Protein AF-A0A9X2NNQ5-F1 (afdb_monomer_lite)

Foldseek 3Di:
DPPDVVVVVVLQVVDPDPVSNVVSVVVVVLVVVCVVCLVVLPLVVLLVNDDQADKDKDKDWDFDDPPPDPDDTDIDIDIDIDGSVRVSVVSNVVVVVVD

Radius of gyration: 18.97 Å; chains: 1; bounding box: 44×44×44 Å

Sequence (99 aa):
MVLDNNNYAKVMQEGRSVTDVRRRREILKFVEDFRCYYNEKNINALEKVFSEDALIITGSVVMKKNMGDLSGGNMKIRYNKKTKQEYITFLSRTFDSNA

pLDDT: mean 79.65, std 13.59, range [47.56, 95.12]

Secondary structure (DSSP, 8-state):
--S-HHHHHHHHHT-SSHHHHHHHHHHHHHHHHHHHHHHTT-HHHHHHHS-TT-EEEEEEEEE---TT-SS---EEEEEEEEEHHHHHHHHHHHHHHT-

Organism: NCBI:txid2937417

Structure (mmCIF, N/CA/C/O backbone):
data_AF-A0A9X2NNQ5-F1
#
_entry.id   AF-A0A9X2NNQ5-F1
#
loop_
_atom_site.group_PDB
_atom_site.id
_atom_site.type_symbol
_atom_site.label_atom_id
_atom_site.label_alt_id
_atom_site.label_comp_id
_atom_site.label_asym_id
_atom_site.label_entity_id
_atom_site.label_seq_id
_atom_site.pdbx_PDB_ins_code
_atom_site.Cartn_x
_atom_site.Cartn_y
_atom_site.Cartn_z
_atom_site.occupancy
_atom_site.B_iso_or_equiv
_atom_site.auth_seq_id
_atom_site.auth_comp_id
_atom_site.auth_asym_id
_atom_site.auth_atom_id
_atom_site.pdbx_PDB_model_num
ATOM 1 N N . MET A 1 1 ? -1.074 7.338 -18.047 1.00 47.56 1 MET A N 1
ATOM 2 C CA . MET A 1 1 ? 0.136 7.136 -17.223 1.00 47.56 1 MET A CA 1
ATOM 3 C C . MET A 1 1 ? 0.243 8.357 -16.324 1.00 47.56 1 MET A C 1
ATOM 5 O O . MET A 1 1 ? 0.221 9.453 -16.868 1.00 47.56 1 MET A O 1
ATOM 9 N N . VAL A 1 2 ? 0.179 8.198 -14.997 1.00 52.94 2 VAL A N 1
ATOM 10 C CA . VAL A 1 2 ? -0.061 9.317 -14.048 1.00 52.94 2 VAL A CA 1
ATOM 11 C C . VAL A 1 2 ? 1.184 9.614 -13.196 1.00 52.94 2 VAL A C 1
ATOM 13 O O . VAL A 1 2 ? 1.121 10.343 -12.204 1.00 52.94 2 VAL A O 1
ATOM 16 N N . LEU A 1 3 ? 2.339 9.079 -13.594 1.00 54.62 3 LEU A N 1
ATOM 17 C CA . LEU A 1 3 ? 3.630 9.640 -13.213 1.00 54.62 3 LEU A CA 1
ATOM 18 C C . LEU A 1 3 ? 3.945 10.791 -14.161 1.00 54.62 3 LEU A C 1
ATOM 20 O O . LEU A 1 3 ? 3.967 10.612 -15.377 1.00 54.62 3 LEU A O 1
ATOM 24 N N . ASP A 1 4 ? 4.190 11.961 -13.582 1.00 58.38 4 ASP A N 1
ATOM 25 C CA . ASP A 1 4 ? 4.695 13.139 -14.278 1.00 58.38 4 ASP A CA 1
ATOM 26 C C . ASP A 1 4 ? 5.895 12.742 -15.156 1.00 58.38 4 ASP A C 1
ATOM 28 O O . ASP A 1 4 ? 6.873 12.174 -14.654 1.00 58.38 4 ASP A O 1
ATOM 32 N N . ASN A 1 5 ? 5.830 13.005 -16.467 1.00 59.12 5 ASN A N 1
ATOM 33 C CA . ASN A 1 5 ? 6.841 12.560 -17.441 1.00 59.12 5 ASN A CA 1
ATOM 34 C C . ASN A 1 5 ? 8.268 12.990 -17.040 1.00 59.12 5 ASN A C 1
ATOM 36 O O . ASN A 1 5 ? 9.237 12.274 -17.302 1.00 59.12 5 ASN A O 1
ATOM 40 N N . ASN A 1 6 ? 8.390 14.118 -16.333 1.00 62.34 6 ASN A N 1
ATOM 41 C CA . ASN A 1 6 ? 9.652 14.618 -15.787 1.00 62.34 6 ASN A CA 1
ATOM 42 C C . ASN A 1 6 ? 10.241 13.726 -14.681 1.00 62.34 6 ASN A C 1
ATOM 44 O O . ASN A 1 6 ? 11.453 13.506 -14.655 1.00 62.34 6 ASN A O 1
ATOM 48 N N . ASN A 1 7 ? 9.415 13.164 -13.793 1.00 63.06 7 ASN A N 1
ATOM 49 C CA . ASN A 1 7 ? 9.894 12.254 -12.747 1.00 63.06 7 ASN A CA 1
ATOM 50 C C . ASN A 1 7 ? 10.296 10.894 -13.327 1.00 63.06 7 ASN A C 1
ATOM 52 O O . ASN A 1 7 ? 11.296 10.317 -12.899 1.00 63.06 7 ASN A O 1
ATOM 56 N N . TYR A 1 8 ? 9.570 10.407 -14.336 1.00 66.62 8 TYR A N 1
ATOM 57 C CA . TYR A 1 8 ? 9.924 9.177 -15.046 1.00 66.62 8 TYR A CA 1
ATOM 58 C C . TYR A 1 8 ? 11.291 9.296 -15.738 1.00 66.62 8 TYR A C 1
ATOM 60 O O . TYR A 1 8 ? 12.150 8.425 -15.582 1.00 66.62 8 TYR A O 1
ATOM 68 N N . ALA A 1 9 ? 11.522 10.404 -16.451 1.00 67.25 9 ALA A N 1
ATOM 69 C CA . ALA A 1 9 ? 12.791 10.672 -17.123 1.00 67.25 9 ALA A CA 1
ATOM 70 C C . ALA A 1 9 ? 13.967 10.733 -16.134 1.00 67.25 9 ALA A C 1
ATOM 72 O O . ALA A 1 9 ? 15.017 10.145 -16.392 1.00 67.25 9 ALA A O 1
ATOM 73 N N . LYS A 1 10 ? 13.770 11.365 -14.971 1.00 69.25 10 LYS A N 1
ATOM 74 C CA . LYS A 1 10 ? 14.798 11.486 -13.930 1.00 69.25 10 LYS A CA 1
ATOM 75 C C . LYS A 1 10 ? 15.197 10.132 -13.327 1.00 69.25 10 LYS A C 1
ATOM 77 O O . LYS A 1 10 ? 16.382 9.817 -13.264 1.00 69.25 10 LYS A O 1
ATOM 82 N N . VAL A 1 11 ? 14.222 9.292 -12.964 1.00 68.19 11 VAL A N 1
ATOM 83 C CA . VAL A 1 11 ? 14.484 7.946 -12.409 1.00 68.19 11 VAL A CA 1
ATOM 84 C C . VAL A 1 11 ? 15.198 7.045 -13.426 1.00 68.19 11 VAL A C 1
ATOM 86 O O . VAL A 1 11 ? 16.034 6.219 -13.049 1.00 68.19 11 VAL A O 1
ATOM 89 N N . MET A 1 12 ? 14.905 7.211 -14.720 1.00 69.88 12 MET A N 1
ATOM 90 C CA . MET A 1 12 ? 15.550 6.458 -15.801 1.00 69.88 12 MET A CA 1
ATOM 91 C C . MET A 1 12 ? 16.966 6.950 -16.128 1.00 69.88 12 MET A C 1
ATOM 93 O O . MET A 1 12 ? 17.8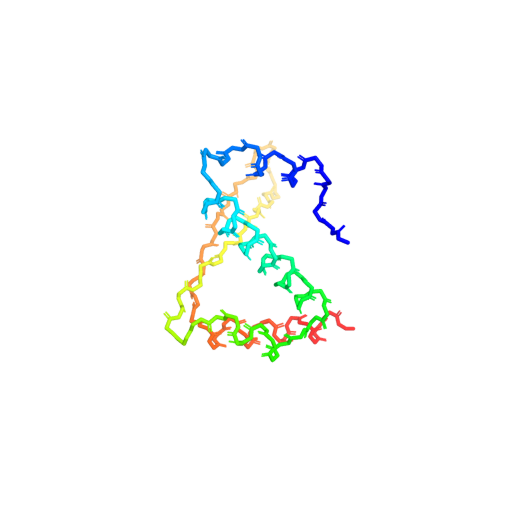23 6.127 -16.445 1.00 69.88 12 MET A O 1
ATOM 97 N N . GLN A 1 13 ? 17.237 8.256 -16.027 1.00 67.88 13 GLN A N 1
ATOM 98 C CA . GLN A 1 13 ? 18.554 8.844 -16.317 1.00 67.88 13 GLN A CA 1
ATOM 99 C C . GLN A 1 13 ? 19.643 8.453 -15.308 1.00 67.88 13 GLN A C 1
ATOM 101 O O . GLN A 1 13 ? 20.818 8.399 -15.657 1.00 67.88 13 GLN A O 1
ATOM 106 N N . GLU A 1 14 ? 19.276 8.136 -14.068 1.00 64.88 14 GLU A N 1
ATOM 107 C CA . GLU A 1 14 ? 20.232 7.766 -13.016 1.00 64.88 14 GLU A CA 1
ATOM 108 C C . GLU A 1 14 ? 20.762 6.313 -13.132 1.00 64.88 14 GLU A C 1
ATOM 110 O O . GLU A 1 14 ? 21.539 5.863 -12.285 1.00 64.88 14 GLU A O 1
ATOM 115 N N . GLY A 1 15 ? 20.324 5.537 -14.132 1.00 60.44 15 GLY A N 1
ATOM 116 C CA . GLY A 1 15 ? 20.723 4.139 -14.330 1.00 60.44 15 GLY A CA 1
ATOM 117 C C . GLY A 1 15 ? 21.992 4.015 -15.171 1.00 60.44 15 GLY A C 1
ATOM 118 O O . GLY A 1 15 ? 21.954 4.214 -16.380 1.00 60.44 15 GLY A O 1
ATOM 119 N N . ARG A 1 16 ? 23.123 3.633 -14.561 1.00 61.53 16 ARG A N 1
ATOM 120 C CA . ARG A 1 16 ? 24.422 3.508 -15.263 1.00 61.53 16 ARG A CA 1
ATOM 121 C C . ARG A 1 16 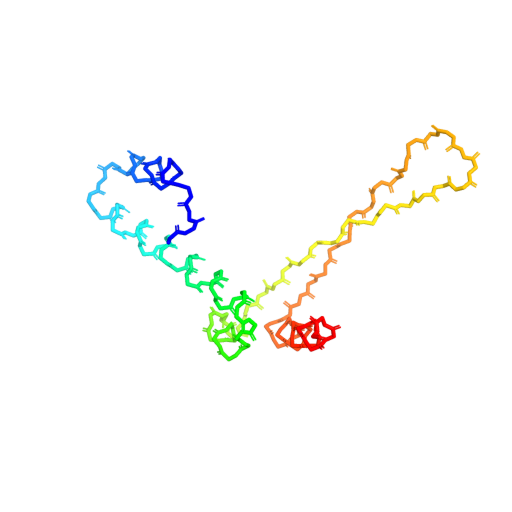? 24.565 2.232 -16.119 1.00 61.53 16 ARG A C 1
ATOM 123 O O . ARG A 1 16 ? 25.561 2.088 -16.817 1.00 61.53 16 ARG A O 1
ATOM 130 N N . SER A 1 17 ? 23.601 1.302 -16.073 1.00 69.25 17 SER A N 1
ATOM 131 C CA . SER A 1 17 ? 23.623 0.018 -16.802 1.00 69.25 17 SER A CA 1
ATOM 132 C C . SER A 1 17 ? 22.237 -0.369 -17.345 1.00 69.25 17 SER A C 1
ATOM 134 O O . SER A 1 17 ? 21.221 -0.127 -16.696 1.00 69.25 17 SER A O 1
ATOM 136 N N . VAL A 1 18 ? 22.180 -1.045 -18.501 1.00 65.44 18 VAL A N 1
ATOM 137 C CA . VAL A 1 18 ? 20.934 -1.524 -19.146 1.00 65.44 18 VAL A CA 1
ATOM 138 C C . VAL A 1 18 ? 20.105 -2.421 -18.215 1.00 65.44 18 VAL A C 1
ATOM 140 O O . VAL A 1 18 ? 18.874 -2.353 -18.204 1.00 65.44 18 VAL A O 1
ATOM 143 N N . THR A 1 19 ? 20.765 -3.233 -17.382 1.00 69.06 19 THR A N 1
ATOM 144 C CA . THR A 1 19 ? 20.087 -4.085 -16.391 1.00 69.06 19 THR A CA 1
ATOM 145 C C . THR A 1 19 ? 19.412 -3.277 -15.284 1.00 69.06 19 THR A C 1
ATOM 147 O O . THR A 1 19 ? 18.394 -3.706 -14.747 1.00 69.06 19 THR A O 1
ATO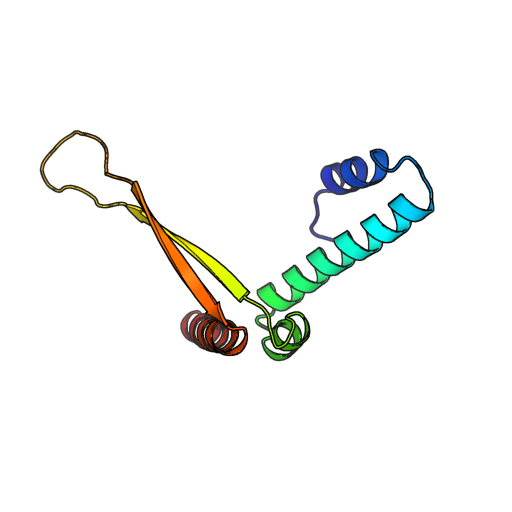M 150 N N . ASP A 1 20 ? 19.970 -2.115 -14.943 1.00 75.44 20 ASP A N 1
ATOM 151 C CA . ASP A 1 20 ? 19.425 -1.204 -13.934 1.00 75.44 20 ASP A CA 1
ATOM 152 C C . ASP A 1 20 ? 18.171 -0.499 -14.478 1.00 75.44 20 ASP A C 1
ATOM 154 O O . ASP A 1 20 ? 17.112 -0.523 -13.856 1.00 75.44 20 ASP A O 1
ATOM 158 N N . VAL A 1 21 ? 18.231 -0.014 -15.723 1.00 77.69 21 VAL A N 1
ATOM 159 C CA . VAL A 1 21 ? 17.084 0.607 -16.410 1.00 77.69 21 VAL A CA 1
ATOM 160 C C . VAL A 1 21 ? 15.883 -0.344 -16.500 1.00 77.69 21 VAL A C 1
ATOM 162 O O . VAL A 1 21 ? 14.747 0.071 -16.264 1.00 77.69 21 VAL A O 1
ATOM 165 N N . ARG A 1 22 ? 16.103 -1.634 -16.801 1.00 80.38 22 ARG A N 1
ATOM 166 C CA . ARG A 1 22 ? 15.008 -2.619 -16.875 1.00 80.38 22 ARG A CA 1
ATOM 167 C C . ARG A 1 22 ? 14.344 -2.852 -15.516 1.00 80.38 22 ARG A C 1
ATOM 169 O O . ARG A 1 22 ? 13.122 -2.784 -15.432 1.00 80.38 22 ARG A O 1
ATOM 176 N N . ARG A 1 23 ? 15.135 -3.054 -14.456 1.00 82.25 23 ARG A N 1
ATOM 177 C CA . ARG A 1 23 ? 14.614 -3.240 -13.089 1.00 82.25 23 ARG A CA 1
ATOM 178 C C . ARG A 1 23 ? 13.850 -2.012 -12.603 1.00 82.25 23 ARG A C 1
ATOM 180 O O . ARG A 1 23 ? 12.771 -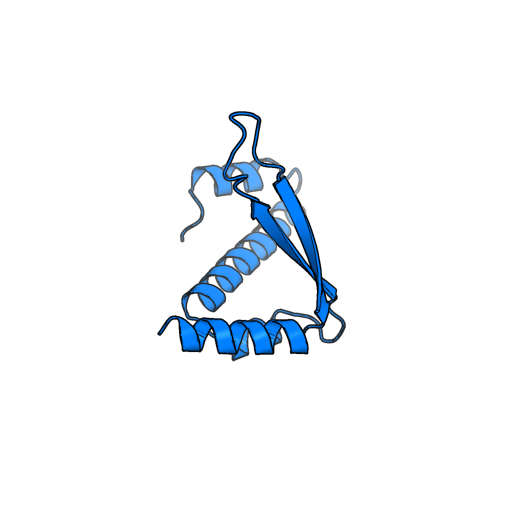2.141 -12.038 1.00 82.25 23 ARG A O 1
ATOM 187 N N . ARG A 1 24 ? 14.357 -0.809 -12.884 1.00 83.38 24 ARG A N 1
ATOM 188 C CA . ARG A 1 24 ? 13.650 0.439 -12.560 1.00 83.38 24 ARG A CA 1
ATOM 189 C C . ARG A 1 24 ? 12.317 0.540 -13.286 1.00 83.38 24 ARG A C 1
ATOM 191 O O . ARG A 1 24 ? 11.338 0.978 -12.693 1.00 83.38 24 ARG A O 1
ATOM 198 N N . ARG A 1 25 ? 12.249 0.107 -14.549 1.00 84.88 25 ARG A N 1
ATOM 199 C CA . ARG A 1 25 ? 10.991 0.098 -15.308 1.00 84.88 25 ARG A CA 1
ATOM 200 C C . ARG A 1 25 ? 9.974 -0.859 -14.691 1.00 84.88 25 ARG A C 1
ATOM 202 O O . ARG A 1 25 ? 8.806 -0.501 -14.595 1.00 84.88 25 ARG A O 1
ATOM 209 N N . GLU A 1 26 ? 10.414 -2.037 -14.257 1.00 87.69 26 GLU A N 1
ATOM 210 C CA . GLU A 1 26 ? 9.565 -3.007 -13.554 1.00 87.69 26 GLU A CA 1
ATOM 211 C C . GLU A 1 26 ? 9.027 -2.434 -12.236 1.00 87.69 26 GLU A C 1
ATOM 213 O O . GLU A 1 26 ? 7.824 -2.506 -11.993 1.00 87.69 26 GLU A O 1
ATOM 218 N N . ILE A 1 27 ? 9.878 -1.781 -11.437 1.00 87.06 27 ILE A N 1
ATOM 219 C CA . ILE A 1 27 ? 9.465 -1.119 -10.189 1.00 87.06 27 ILE A CA 1
ATOM 220 C C . ILE A 1 27 ? 8.444 -0.008 -10.466 1.00 87.06 27 ILE A C 1
ATOM 222 O O . ILE A 1 27 ? 7.421 0.065 -9.791 1.00 87.06 27 ILE A O 1
ATOM 226 N N . LEU A 1 28 ? 8.684 0.849 -11.464 1.00 88.06 28 LEU A N 1
ATOM 227 C CA . LEU A 1 28 ? 7.747 1.929 -11.797 1.00 88.06 28 LEU A CA 1
ATOM 228 C C . LEU A 1 28 ? 6.402 1.394 -12.282 1.00 88.06 28 LEU A C 1
ATOM 230 O O . LEU A 1 28 ? 5.364 1.913 -11.880 1.00 88.06 28 LEU A O 1
ATOM 234 N N . LYS A 1 29 ? 6.417 0.347 -13.113 1.00 88.12 29 LYS A N 1
ATOM 235 C CA . LYS A 1 29 ? 5.189 -0.320 -13.548 1.00 88.12 29 LYS A CA 1
ATOM 236 C C . LYS A 1 29 ? 4.421 -0.869 -12.346 1.00 88.12 29 LYS A C 1
ATOM 238 O O . LYS A 1 29 ? 3.232 -0.614 -12.227 1.00 88.12 29 LYS A O 1
ATOM 243 N N . PHE A 1 30 ? 5.111 -1.548 -11.432 1.00 89.75 30 PHE A N 1
ATOM 244 C CA . PHE A 1 30 ? 4.508 -2.066 -10.208 1.00 89.75 30 PHE A CA 1
ATOM 245 C C . PHE A 1 30 ? 3.853 -0.962 -9.361 1.00 89.75 30 PHE A C 1
ATOM 247 O O . PHE A 1 30 ? 2.730 -1.138 -8.895 1.00 89.75 30 PHE A O 1
ATOM 254 N N . VAL A 1 31 ? 4.518 0.185 -9.183 1.00 89.19 31 VAL A N 1
ATOM 255 C CA . VAL A 1 31 ? 3.969 1.315 -8.412 1.00 89.19 31 VAL A CA 1
ATOM 256 C C . VAL A 1 31 ? 2.726 1.911 -9.083 1.00 89.19 31 VAL A C 1
ATOM 258 O O . VAL A 1 31 ? 1.760 2.241 -8.393 1.00 89.19 31 VAL A O 1
ATOM 261 N N . GLU A 1 32 ? 2.719 2.024 -10.413 1.00 88.62 32 GLU A N 1
ATOM 262 C CA . GLU A 1 32 ? 1.548 2.498 -11.162 1.00 88.62 32 GLU A CA 1
ATOM 263 C C . GLU A 1 32 ? 0.377 1.514 -11.079 1.00 88.62 32 GLU A C 1
ATOM 265 O O . GLU A 1 32 ? -0.747 1.931 -10.791 1.00 88.62 32 GLU A O 1
ATOM 270 N N . ASP A 1 33 ? 0.636 0.217 -11.265 1.00 89.75 33 ASP A N 1
ATOM 271 C CA . ASP A 1 33 ? -0.382 -0.830 -11.150 1.00 89.75 33 ASP A CA 1
ATOM 272 C C . ASP A 1 33 ? -0.980 -0.830 -9.729 1.00 89.75 33 ASP A C 1
ATOM 274 O O . ASP A 1 33 ? -2.200 -0.830 -9.562 1.00 89.75 33 ASP A O 1
ATOM 278 N N . PHE A 1 34 ? -0.137 -0.712 -8.694 1.00 90.56 34 PHE A N 1
ATOM 279 C CA . PHE A 1 34 ? -0.576 -0.588 -7.301 1.00 90.56 34 PHE A CA 1
ATOM 280 C C . PHE A 1 34 ? -1.490 0.623 -7.075 1.00 90.56 34 PHE A C 1
ATOM 282 O O . PHE A 1 34 ? -2.537 0.506 -6.434 1.00 90.56 34 PHE A O 1
ATOM 289 N N . ARG A 1 35 ? -1.127 1.788 -7.626 1.00 89.00 35 ARG A N 1
ATOM 290 C CA . ARG A 1 35 ? -1.958 2.996 -7.550 1.00 89.00 35 ARG A CA 1
ATOM 291 C C . ARG A 1 35 ? -3.308 2.793 -8.236 1.00 89.00 35 ARG A C 1
ATOM 293 O O . ARG A 1 35 ? -4.323 3.242 -7.706 1.00 89.00 35 ARG A O 1
ATOM 300 N N . CYS A 1 36 ? -3.322 2.129 -9.390 1.00 91.94 36 CYS A N 1
ATOM 301 C CA . CYS A 1 36 ? -4.548 1.814 -10.118 1.00 91.94 36 CYS A CA 1
ATOM 302 C C . CYS A 1 36 ? -5.473 0.934 -9.268 1.00 91.94 36 CYS A C 1
ATOM 304 O O . CYS A 1 36 ? -6.611 1.325 -9.014 1.00 91.94 36 CYS A O 1
ATOM 306 N N . TYR A 1 37 ? -4.957 -0.170 -8.714 1.00 91.75 37 TYR A N 1
ATOM 307 C CA . TYR A 1 37 ? -5.727 -1.062 -7.840 1.00 91.75 37 TYR A CA 1
ATOM 308 C C . TYR A 1 37 ? -6.294 -0.352 -6.611 1.00 91.75 37 TYR A C 1
ATOM 310 O O . TYR A 1 37 ? -7.424 -0.624 -6.207 1.00 91.75 37 TYR A O 1
ATOM 318 N N . TYR A 1 38 ? -5.531 0.576 -6.026 1.00 89.81 38 TYR A N 1
ATOM 319 C CA . TYR A 1 38 ? -5.998 1.359 -4.887 1.00 89.81 38 TYR A CA 1
ATOM 320 C C . TYR A 1 38 ? -7.136 2.315 -5.268 1.00 89.81 38 TYR A C 1
ATOM 322 O O . TYR A 1 38 ? -8.141 2.386 -4.564 1.00 89.81 38 TYR A O 1
ATOM 330 N N . ASN A 1 39 ? -7.008 3.022 -6.393 1.00 89.00 39 ASN A N 1
ATOM 331 C CA . ASN A 1 39 ? -8.029 3.958 -6.872 1.00 89.00 39 ASN A CA 1
ATOM 332 C C . ASN A 1 39 ? -9.319 3.251 -7.302 1.00 89.00 39 ASN A C 1
ATOM 334 O O . ASN A 1 39 ? -10.410 3.753 -7.046 1.00 89.00 39 ASN A O 1
ATOM 338 N N . GLU A 1 40 ? -9.197 2.076 -7.919 1.00 90.44 40 GLU A N 1
ATOM 339 C CA . GLU A 1 40 ? -10.325 1.215 -8.291 1.00 90.44 40 GLU A CA 1
ATOM 340 C C . GLU A 1 40 ? -10.955 0.503 -7.084 1.00 90.44 40 GLU A C 1
ATOM 342 O O . GLU A 1 40 ? -11.923 -0.237 -7.248 1.00 90.44 40 GLU A O 1
ATOM 347 N N . LYS A 1 41 ? -10.410 0.698 -5.872 1.00 91.12 41 LYS A N 1
ATOM 348 C CA . LYS A 1 41 ? -10.824 0.004 -4.644 1.00 91.12 41 LYS A CA 1
ATOM 349 C C . LYS A 1 41 ? -10.793 -1.532 -4.798 1.00 91.12 41 LYS A C 1
ATOM 351 O O . LYS A 1 41 ? -11.561 -2.248 -4.157 1.00 91.12 41 LYS A O 1
ATOM 356 N N . ASN A 1 42 ? -9.894 -2.065 -5.632 1.00 91.31 42 ASN A N 1
ATOM 357 C CA . ASN A 1 42 ? -9.816 -3.493 -5.947 1.00 91.31 42 ASN A CA 1
ATOM 358 C C . ASN A 1 42 ? -9.065 -4.267 -4.851 1.00 91.31 42 ASN A C 1
ATOM 360 O O . ASN A 1 42 ? -7.856 -4.503 -4.928 1.00 91.31 42 ASN A O 1
ATOM 364 N N . ILE A 1 43 ? -9.803 -4.679 -3.820 1.00 91.44 43 ILE A N 1
ATOM 365 C CA . ILE A 1 43 ? -9.264 -5.399 -2.658 1.00 91.44 43 ILE A CA 1
ATOM 366 C C . ILE A 1 43 ? -8.571 -6.711 -3.047 1.00 91.44 43 ILE A C 1
ATOM 368 O O . ILE A 1 43 ? -7.485 -6.989 -2.544 1.00 91.44 43 ILE A O 1
ATOM 372 N N . ASN A 1 44 ? -9.131 -7.476 -3.988 1.00 91.94 44 ASN A N 1
ATOM 373 C CA . ASN A 1 44 ? -8.561 -8.758 -4.417 1.00 91.94 44 ASN A CA 1
ATOM 374 C C . ASN A 1 44 ? -7.174 -8.595 -5.060 1.00 91.94 44 ASN A C 1
ATOM 376 O O . ASN A 1 44 ? -6.302 -9.452 -4.907 1.00 91.94 44 ASN A O 1
ATOM 380 N N . ALA A 1 45 ? -6.963 -7.505 -5.804 1.00 90.94 45 ALA A N 1
ATOM 381 C CA . ALA A 1 45 ? -5.659 -7.188 -6.374 1.00 90.94 45 ALA A CA 1
ATOM 382 C C . ALA A 1 45 ? -4.676 -6.730 -5.287 1.00 90.94 45 ALA A C 1
ATOM 384 O O . ALA A 1 45 ? -3.551 -7.225 -5.237 1.00 90.94 45 ALA A O 1
ATOM 385 N N . LEU A 1 46 ? -5.111 -5.847 -4.378 1.00 90.69 46 LEU A N 1
ATOM 386 C CA . LEU A 1 46 ? -4.286 -5.365 -3.264 1.00 90.69 46 LEU A CA 1
ATOM 387 C C . LEU A 1 46 ? -3.842 -6.503 -2.340 1.00 90.69 46 LEU A C 1
ATOM 389 O O . LEU A 1 46 ? -2.686 -6.538 -1.929 1.00 90.69 46 LEU A O 1
ATOM 393 N N . GLU A 1 47 ? -4.717 -7.467 -2.059 1.00 92.12 47 GLU A N 1
ATOM 394 C CA . GLU A 1 47 ? -4.380 -8.641 -1.258 1.00 92.12 47 GLU A CA 1
ATOM 395 C C . GLU A 1 47 ? -3.256 -9.466 -1.898 1.00 92.12 47 GLU A C 1
ATOM 397 O O . GLU A 1 47 ? -2.353 -9.912 -1.199 1.00 92.12 47 GLU A O 1
ATOM 402 N N . LYS A 1 48 ? -3.242 -9.619 -3.226 1.00 91.94 48 LYS A N 1
ATOM 403 C CA . LYS A 1 48 ? -2.184 -10.356 -3.940 1.00 91.94 48 LYS A CA 1
ATOM 404 C C . LYS A 1 48 ? -0.851 -9.613 -4.005 1.00 91.94 48 LYS A C 1
ATOM 406 O O . LYS A 1 48 ? 0.182 -10.250 -4.179 1.00 91.94 48 LYS A O 1
ATOM 411 N N . VAL A 1 49 ? -0.864 -8.284 -3.897 1.00 91.62 49 VAL A N 1
ATOM 412 C CA . VAL A 1 49 ? 0.360 -7.468 -3.928 1.00 91.62 49 VAL A CA 1
ATOM 413 C C . VAL A 1 49 ? 1.183 -7.643 -2.650 1.00 91.62 49 VAL A C 1
ATOM 415 O O . VAL A 1 49 ? 2.413 -7.623 -2.702 1.00 91.62 49 VAL A O 1
ATOM 418 N N . PHE A 1 50 ? 0.528 -7.816 -1.501 1.00 89.00 50 PHE A N 1
ATOM 419 C CA . PHE A 1 50 ? 1.220 -7.989 -0.226 1.00 89.00 50 PHE A CA 1
ATOM 420 C C . PHE A 1 50 ? 1.596 -9.454 0.026 1.00 89.00 50 PHE A C 1
ATOM 422 O O . PHE A 1 50 ? 0.774 -10.359 -0.135 1.00 89.00 50 PHE A O 1
ATOM 429 N N . SER A 1 51 ? 2.823 -9.668 0.509 1.00 91.38 51 SER A N 1
ATOM 430 C CA . SER A 1 51 ? 3.266 -10.969 1.025 1.00 91.38 51 SER A CA 1
ATOM 431 C C . SER A 1 51 ? 2.418 -11.408 2.224 1.00 91.38 51 SER A C 1
ATOM 433 O O . SER A 1 51 ? 1.946 -10.564 2.988 1.00 91.38 51 SER A O 1
ATOM 435 N N . GLU A 1 52 ? 2.245 -12.716 2.415 1.00 89.62 52 GLU A N 1
ATOM 436 C CA . GLU A 1 52 ? 1.482 -13.283 3.542 1.00 89.62 52 GLU A CA 1
ATOM 437 C C . GLU A 1 52 ? 2.044 -12.861 4.910 1.00 89.62 52 GLU A C 1
ATOM 439 O O . GLU A 1 52 ? 1.293 -12.600 5.847 1.00 89.62 52 GLU A O 1
ATOM 444 N N . ASP A 1 53 ? 3.364 -12.711 5.003 1.00 91.19 53 ASP A N 1
ATOM 445 C CA . ASP A 1 53 ? 4.112 -12.306 6.196 1.00 91.19 53 ASP A CA 1
ATOM 446 C C . ASP A 1 53 ? 4.416 -10.795 6.250 1.00 91.19 53 ASP A C 1
ATOM 448 O O . ASP A 1 53 ? 5.277 -10.346 7.011 1.00 91.19 53 ASP A O 1
ATOM 452 N N . ALA A 1 54 ? 3.713 -9.980 5.457 1.00 90.81 54 ALA A N 1
ATOM 453 C CA . ALA A 1 54 ? 3.965 -8.546 5.399 1.00 90.81 54 ALA A CA 1
ATOM 454 C C . ALA A 1 54 ? 3.657 -7.836 6.733 1.00 90.81 54 ALA A C 1
ATOM 456 O O . ALA A 1 54 ? 2.543 -7.902 7.265 1.00 90.81 54 ALA A O 1
ATOM 457 N N . LEU A 1 55 ? 4.634 -7.061 7.219 1.00 93.00 55 LEU A N 1
ATOM 458 C CA . LEU A 1 55 ? 4.469 -6.099 8.308 1.00 93.00 55 LEU A CA 1
ATOM 459 C C . LEU A 1 55 ? 4.222 -4.701 7.734 1.00 93.00 55 LEU A C 1
ATOM 461 O O . LEU A 1 55 ? 5.121 -4.072 7.176 1.00 93.00 55 LEU A O 1
ATOM 465 N N . ILE A 1 56 ? 3.010 -4.188 7.921 1.00 91.50 56 ILE A N 1
ATOM 466 C CA . ILE A 1 56 ? 2.580 -2.890 7.405 1.00 91.50 56 ILE A CA 1
ATOM 467 C C . ILE A 1 56 ? 2.571 -1.880 8.551 1.00 91.50 56 ILE A C 1
ATOM 469 O O . ILE A 1 56 ? 1.876 -2.051 9.552 1.00 91.50 56 ILE A O 1
ATOM 473 N N . ILE A 1 57 ? 3.340 -0.800 8.414 1.00 91.56 57 ILE A N 1
ATOM 474 C CA . ILE A 1 57 ? 3.418 0.268 9.415 1.00 91.56 57 ILE A CA 1
ATOM 475 C C . ILE A 1 57 ? 2.752 1.513 8.842 1.00 91.56 57 ILE A C 1
ATOM 477 O O . ILE A 1 57 ? 3.210 2.081 7.856 1.00 91.56 57 ILE A O 1
ATOM 481 N N . THR A 1 58 ? 1.671 1.948 9.482 1.00 89.19 58 THR A N 1
ATOM 482 C CA . THR A 1 58 ? 0.939 3.166 9.115 1.00 89.19 58 THR A CA 1
ATOM 483 C C . THR A 1 58 ? 1.136 4.236 10.182 1.00 89.19 58 THR A C 1
ATOM 485 O O . THR A 1 58 ? 1.237 3.931 11.371 1.00 89.19 58 THR A O 1
ATOM 488 N N . GLY A 1 59 ? 1.220 5.498 9.770 1.00 86.12 59 GLY A N 1
ATOM 489 C CA . GLY A 1 59 ? 1.345 6.644 10.667 1.00 86.12 59 GLY A CA 1
ATOM 490 C C . GLY A 1 59 ? 0.153 7.578 10.511 1.00 86.12 59 GLY A C 1
ATOM 491 O O . GLY A 1 59 ? -0.188 7.955 9.396 1.00 86.12 59 GLY A O 1
ATOM 492 N N . SER A 1 60 ? -0.467 7.976 11.620 1.00 84.62 60 SER A N 1
ATOM 493 C CA . SER A 1 60 ? -1.464 9.051 11.643 1.00 84.62 60 SER A CA 1
ATOM 494 C C . SER A 1 60 ? -0.922 10.229 12.443 1.00 84.62 60 SER A C 1
ATOM 496 O O . SER A 1 60 ? -0.506 10.056 13.595 1.00 84.62 60 SER A O 1
ATOM 498 N N . VAL A 1 61 ? -0.949 11.422 11.855 1.00 84.06 61 VAL A N 1
ATOM 499 C CA . VAL A 1 61 ? -0.618 12.665 12.552 1.00 84.06 61 VAL A CA 1
ATOM 500 C C . VAL A 1 61 ? -1.861 13.153 13.282 1.00 84.06 61 VAL A C 1
ATOM 502 O O . VAL A 1 61 ? -2.885 13.425 12.664 1.00 84.06 61 VAL A O 1
ATOM 505 N N . VAL A 1 62 ? -1.775 13.274 14.603 1.00 81.38 62 VAL A N 1
ATOM 506 C CA . VAL A 1 62 ? -2.860 13.801 15.430 1.00 81.38 62 VAL A CA 1
ATOM 507 C C . VAL A 1 62 ? -2.473 15.195 15.887 1.00 81.38 62 VAL A C 1
ATOM 509 O O . VAL A 1 62 ? -1.545 15.361 16.682 1.00 81.38 62 VAL A O 1
ATOM 512 N N . MET A 1 63 ? -3.194 16.194 15.390 1.00 76.50 63 MET A N 1
ATOM 513 C CA . MET A 1 63 ? -3.081 17.565 15.873 1.00 76.50 63 MET A CA 1
ATOM 514 C C . MET A 1 63 ? -4.057 17.757 17.030 1.00 76.50 63 MET A C 1
ATOM 516 O O . MET A 1 63 ? -5.268 17.617 16.859 1.00 76.50 63 MET A O 1
ATOM 520 N N . LYS A 1 64 ? -3.543 18.067 18.223 1.00 69.06 64 LYS A N 1
ATOM 521 C CA . LYS A 1 64 ? -4.391 18.541 19.319 1.00 69.06 64 LYS A CA 1
ATOM 522 C C . LYS A 1 64 ? -4.550 20.052 19.193 1.00 69.06 64 LYS A C 1
ATOM 524 O O . LYS A 1 64 ? -3.570 20.786 19.307 1.00 69.06 64 LYS A O 1
ATOM 529 N N . LYS A 1 65 ? -5.782 20.513 18.966 1.00 62.16 65 LYS A N 1
ATOM 530 C CA . LYS A 1 65 ? -6.129 21.932 19.063 1.00 62.16 65 LYS A CA 1
ATOM 531 C C . LYS A 1 65 ? -6.342 22.253 20.541 1.00 62.16 65 LYS A C 1
ATOM 533 O O . LYS A 1 65 ? -7.339 21.830 21.118 1.00 62.16 65 LYS A O 1
ATOM 538 N N . ASN A 1 66 ? -5.392 22.944 21.164 1.00 60.78 66 ASN A N 1
ATOM 539 C CA . ASN A 1 66 ? -5.576 23.448 22.520 1.00 60.78 66 ASN A CA 1
ATOM 540 C C . ASN A 1 66 ? -6.571 24.617 22.453 1.00 60.78 66 ASN A C 1
ATOM 542 O O . ASN A 1 66 ? -6.266 25.670 21.899 1.00 60.78 66 ASN A O 1
ATOM 546 N N . MET A 1 67 ? -7.787 24.414 22.960 1.00 56.44 67 MET A N 1
ATOM 547 C CA . MET A 1 67 ? -8.751 25.491 23.196 1.00 56.44 67 MET A CA 1
ATOM 548 C C . MET A 1 67 ? -8.281 26.271 24.428 1.00 56.44 67 MET A C 1
ATOM 550 O O . MET A 1 67 ? -8.660 25.932 25.543 1.00 56.44 67 MET A O 1
ATOM 554 N N . GLY A 1 68 ? -7.399 27.254 24.247 1.00 60.16 68 GLY A N 1
ATOM 555 C CA . GLY A 1 68 ? -7.065 28.177 25.336 1.00 60.16 68 GLY A CA 1
ATOM 556 C C . GLY A 1 68 ? -5.694 28.832 25.288 1.00 60.16 68 GLY A C 1
ATOM 557 O O . GLY A 1 68 ? -5.498 29.800 26.008 1.00 60.16 68 GLY A O 1
ATOM 558 N N . ASP A 1 69 ? -4.767 28.369 24.450 1.00 52.81 69 ASP A N 1
ATOM 559 C CA . ASP A 1 69 ? -3.426 28.950 24.419 1.00 52.81 69 ASP A CA 1
ATOM 560 C C . ASP A 1 69 ? -2.974 29.185 22.976 1.00 52.81 69 ASP A C 1
ATOM 562 O O . ASP A 1 69 ? -3.051 28.287 22.134 1.00 52.81 69 ASP A O 1
ATOM 566 N N . LEU A 1 70 ? -2.519 30.406 22.684 1.00 56.88 70 LEU A N 1
ATOM 567 C CA . LEU A 1 70 ? -2.038 30.853 21.367 1.00 56.88 70 LEU A CA 1
ATOM 568 C C . LEU A 1 70 ? -0.693 30.201 20.972 1.00 56.88 70 LEU A C 1
ATOM 570 O O . LEU A 1 70 ? -0.076 30.583 19.978 1.00 56.88 70 LEU A O 1
ATOM 574 N N . SER A 1 71 ? -0.238 29.201 21.725 1.00 54.19 71 SER A N 1
ATOM 575 C CA . SER A 1 71 ? 1.021 28.497 21.527 1.00 54.19 71 SER A CA 1
ATOM 576 C C . SER A 1 71 ? 0.800 27.133 20.865 1.00 54.19 71 SER A C 1
ATOM 578 O O . SER A 1 71 ? 0.200 26.226 21.442 1.00 54.19 71 SER A O 1
ATOM 580 N N . GLY A 1 72 ? 1.276 27.030 19.619 1.00 55.62 72 GLY A N 1
ATOM 581 C CA . GLY A 1 72 ? 1.586 25.822 18.840 1.00 55.62 72 GLY A CA 1
ATOM 582 C C . GLY A 1 72 ? 0.904 24.508 19.239 1.00 55.62 72 GLY A C 1
ATOM 583 O O . GLY A 1 72 ? 1.291 23.842 20.198 1.00 55.62 72 GLY A O 1
ATOM 584 N N . GLY A 1 73 ? -0.055 24.058 18.423 1.00 58.66 73 GLY A N 1
ATOM 585 C CA . GLY A 1 73 ? -0.651 22.728 18.558 1.00 58.66 73 GLY A CA 1
ATOM 586 C C . GLY A 1 73 ? 0.419 21.630 18.562 1.00 58.66 73 GLY A C 1
ATOM 587 O O . GLY A 1 73 ? 1.196 21.498 17.619 1.00 58.66 73 GLY A O 1
ATOM 588 N N . ASN A 1 74 ? 0.452 20.825 19.625 1.00 66.19 74 ASN A N 1
ATOM 589 C CA . ASN A 1 74 ? 1.403 19.725 19.748 1.00 66.19 74 ASN A CA 1
ATOM 590 C C . ASN A 1 74 ? 1.037 18.622 18.738 1.00 66.19 74 ASN A C 1
ATOM 592 O O . ASN A 1 74 ? 0.002 17.958 18.868 1.00 66.19 74 ASN A O 1
ATOM 596 N N . MET A 1 75 ? 1.884 18.436 17.724 1.00 67.88 75 MET A N 1
ATOM 597 C CA . MET A 1 75 ? 1.750 17.388 16.713 1.00 67.88 75 MET A CA 1
ATOM 598 C C . MET A 1 75 ? 2.234 16.055 17.296 1.00 67.88 75 MET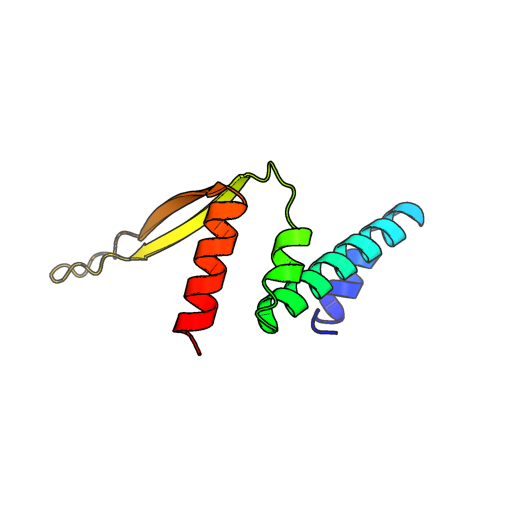 A C 1
ATOM 600 O O . MET A 1 75 ? 3.423 15.876 17.546 1.00 67.88 75 MET A O 1
ATOM 604 N N . LYS A 1 76 ? 1.323 15.097 17.508 1.00 79.12 76 LYS A N 1
ATOM 605 C CA . LYS A 1 76 ? 1.680 13.743 17.960 1.00 79.12 76 LYS A CA 1
ATOM 606 C C . LYS A 1 76 ? 1.517 12.754 16.814 1.00 79.12 76 LYS A C 1
ATOM 608 O O . LYS A 1 76 ? 0.412 12.563 16.309 1.00 79.12 76 LYS A O 1
ATOM 613 N N . ILE A 1 77 ? 2.601 12.086 16.433 1.00 82.75 77 ILE A N 1
ATOM 614 C CA . ILE A 1 77 ? 2.559 11.005 15.444 1.00 82.75 77 ILE A CA 1
ATOM 615 C C . ILE A 1 77 ? 2.204 9.704 16.169 1.00 82.75 77 ILE A C 1
ATOM 617 O O . ILE A 1 77 ? 2.857 9.328 17.143 1.00 82.75 77 ILE A O 1
ATOM 621 N N . ARG A 1 78 ? 1.147 9.021 15.721 1.00 86.50 78 ARG A N 1
ATOM 622 C CA . ARG A 1 78 ? 0.808 7.663 16.166 1.00 86.50 78 ARG A CA 1
ATOM 623 C C . ARG A 1 78 ? 1.152 6.675 15.067 1.00 86.50 78 ARG A C 1
ATOM 625 O O . ARG A 1 78 ? 0.653 6.816 13.956 1.00 86.50 78 ARG A O 1
ATOM 632 N N . TYR A 1 79 ? 1.949 5.670 15.406 1.00 89.06 79 TYR A N 1
ATOM 633 C CA . TYR A 1 79 ? 2.252 4.552 14.523 1.00 89.06 79 TYR A CA 1
ATOM 634 C C . TYR A 1 79 ? 1.363 3.363 14.867 1.00 89.06 79 TYR A C 1
ATOM 636 O O . TYR A 1 79 ? 1.139 3.065 16.040 1.00 89.06 79 TYR A O 1
ATOM 644 N N . ASN A 1 80 ? 0.869 2.680 13.845 1.00 89.06 80 ASN A N 1
ATOM 645 C CA . ASN A 1 80 ? 0.082 1.470 13.973 1.00 89.06 80 ASN A CA 1
ATOM 646 C C . ASN A 1 80 ? 0.711 0.386 13.095 1.00 89.06 80 ASN A C 1
ATOM 648 O O . ASN A 1 80 ? 0.905 0.584 11.894 1.00 89.06 80 ASN A O 1
ATOM 652 N N . LYS A 1 81 ? 1.074 -0.731 13.727 1.00 92.56 81 LYS A N 1
ATOM 653 C CA . LYS A 1 81 ? 1.602 -1.917 13.056 1.00 92.56 81 LYS A CA 1
ATOM 654 C C . LYS A 1 81 ? 0.431 -2.840 12.749 1.00 92.56 81 LYS A C 1
ATOM 656 O O . LYS A 1 81 ? -0.374 -3.090 13.641 1.00 92.56 81 LYS A O 1
ATOM 661 N N . LYS A 1 82 ? 0.355 -3.317 11.513 1.00 91.88 82 LYS A N 1
ATOM 662 C CA . LYS A 1 82 ? -0.693 -4.208 11.023 1.00 91.88 82 LYS A CA 1
ATOM 663 C C . LYS A 1 82 ? -0.073 -5.354 10.247 1.00 91.88 82 LYS A C 1
ATOM 665 O O . LYS A 1 82 ? 0.890 -5.163 9.506 1.00 91.88 82 LYS A O 1
ATOM 670 N N . THR A 1 83 ? -0.658 -6.526 10.395 1.00 95.12 83 THR A N 1
ATOM 671 C CA . THR A 1 83 ? -0.477 -7.641 9.465 1.00 95.12 83 THR A CA 1
ATOM 672 C C . THR A 1 83 ? -1.208 -7.359 8.147 1.00 95.12 83 THR A C 1
ATOM 674 O O . THR A 1 83 ? -2.067 -6.470 8.074 1.00 95.12 83 THR A O 1
ATOM 677 N N . LYS A 1 84 ? -0.911 -8.138 7.099 1.00 92.94 84 LYS A N 1
ATOM 678 C CA . LYS A 1 84 ? -1.636 -8.096 5.817 1.00 92.94 84 LYS A CA 1
ATOM 679 C C . LYS A 1 84 ? -3.155 -8.165 6.010 1.00 92.94 84 LYS A C 1
ATOM 681 O O . LYS A 1 84 ? -3.874 -7.296 5.520 1.00 92.94 84 LYS A O 1
ATOM 686 N N . GLN A 1 85 ? -3.638 -9.155 6.760 1.00 93.12 85 GLN A N 1
ATOM 687 C CA . GLN A 1 85 ? -5.073 -9.386 6.963 1.00 93.12 85 GLN A CA 1
ATOM 688 C C . GLN A 1 85 ? -5.755 -8.206 7.670 1.00 93.12 85 GLN A C 1
ATOM 690 O O . GLN A 1 85 ? -6.819 -7.746 7.246 1.00 93.12 85 GLN A O 1
ATOM 695 N N . GLU A 1 86 ? -5.121 -7.663 8.714 1.00 93.06 86 GLU A N 1
ATOM 696 C CA . GLU A 1 86 ? -5.636 -6.501 9.449 1.00 93.06 86 GLU A CA 1
ATOM 697 C C . GLU A 1 86 ? -5.683 -5.241 8.581 1.00 93.06 86 GLU A C 1
ATOM 699 O O . GLU A 1 86 ? -6.613 -4.434 8.690 1.00 93.06 86 GLU A O 1
ATOM 704 N N . TYR A 1 87 ? -4.682 -5.052 7.719 1.00 93.00 87 TYR A N 1
ATOM 705 C CA . TYR A 1 87 ? -4.633 -3.915 6.810 1.00 93.00 87 TYR A CA 1
ATOM 706 C C . TYR A 1 87 ? -5.691 -4.016 5.707 1.00 93.00 87 TYR A C 1
ATOM 708 O O . TYR A 1 87 ? -6.435 -3.057 5.506 1.00 93.00 87 TYR A O 1
ATOM 716 N N . ILE A 1 88 ? -5.819 -5.175 5.055 1.00 92.81 88 ILE A N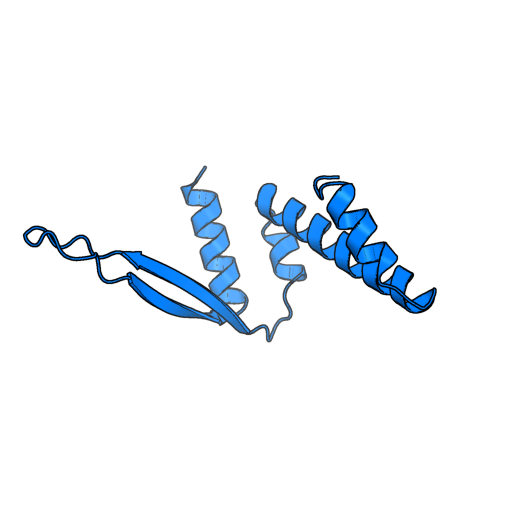 1
ATOM 717 C CA . ILE A 1 88 ? -6.812 -5.407 3.996 1.00 92.81 88 ILE A CA 1
ATOM 718 C C . ILE A 1 88 ? -8.242 -5.290 4.537 1.00 92.81 88 ILE A C 1
ATOM 720 O O . ILE A 1 88 ? -9.066 -4.593 3.946 1.00 92.81 88 ILE A O 1
ATOM 724 N N . THR A 1 89 ? -8.529 -5.871 5.706 1.00 93.19 89 THR A N 1
ATOM 725 C CA . THR A 1 89 ? -9.853 -5.750 6.346 1.00 93.19 89 THR A CA 1
ATOM 726 C C . THR A 1 89 ? -10.197 -4.291 6.648 1.00 93.19 89 THR A C 1
ATOM 728 O O . THR A 1 89 ? -11.325 -3.843 6.437 1.00 93.19 89 THR A O 1
ATOM 731 N N . PHE A 1 90 ? -9.220 -3.523 7.139 1.00 90.69 90 PHE A N 1
ATOM 732 C CA . PHE A 1 90 ? -9.392 -2.096 7.395 1.00 90.69 90 PHE A CA 1
ATOM 733 C C . PHE A 1 90 ? -9.611 -1.296 6.102 1.00 90.69 90 PHE A C 1
ATOM 735 O O . PHE A 1 90 ? -10.464 -0.405 6.077 1.00 90.69 90 PHE A O 1
ATOM 742 N N . LEU A 1 91 ? -8.875 -1.620 5.034 1.00 90.00 91 LEU A N 1
ATOM 743 C CA . LEU A 1 91 ? -9.043 -1.003 3.719 1.00 90.00 91 LEU A CA 1
ATOM 744 C C . LEU A 1 91 ? -10.432 -1.263 3.143 1.00 90.00 91 LEU A C 1
ATOM 746 O O . LEU A 1 91 ? -11.079 -0.301 2.748 1.00 90.00 91 LEU A O 1
ATOM 750 N N . SER A 1 92 ? -10.918 -2.509 3.173 1.00 90.44 92 SER A N 1
ATOM 751 C CA . SER A 1 92 ? -12.265 -2.857 2.694 1.00 90.44 92 SER A CA 1
ATOM 752 C C . SER A 1 92 ? -13.323 -2.000 3.384 1.00 90.44 92 SER A C 1
ATOM 754 O O . SER A 1 92 ? -14.052 -1.268 2.725 1.00 90.44 92 SER A O 1
ATOM 756 N N . ARG A 1 93 ? -13.309 -1.963 4.724 1.00 90.56 93 ARG A N 1
ATOM 757 C CA . ARG A 1 93 ? -14.242 -1.134 5.507 1.00 90.56 93 ARG A CA 1
ATOM 758 C C . ARG A 1 93 ? -14.163 0.346 5.140 1.00 90.56 93 ARG A C 1
ATOM 760 O O . ARG A 1 93 ? -15.181 1.032 5.111 1.00 90.56 93 ARG A O 1
ATOM 767 N N . THR A 1 94 ? -12.957 0.849 4.884 1.00 88.31 94 THR A N 1
ATOM 768 C CA . THR A 1 94 ? -12.737 2.249 4.501 1.00 88.31 94 THR A CA 1
ATOM 769 C C . THR A 1 94 ? -13.265 2.527 3.095 1.00 88.31 94 THR A C 1
ATOM 771 O O . THR A 1 94 ? -13.833 3.587 2.853 1.00 88.31 94 THR A O 1
ATOM 774 N N . PHE A 1 95 ? -13.096 1.595 2.162 1.00 88.12 95 PHE A N 1
ATOM 775 C CA . PHE A 1 95 ? -13.594 1.716 0.794 1.00 88.12 95 PHE A CA 1
ATOM 776 C C . PHE A 1 95 ? -15.120 1.674 0.727 1.00 88.12 95 PHE A C 1
ATOM 778 O O . PHE A 1 95 ? -15.684 2.480 -0.020 1.00 88.12 95 PHE A O 1
ATOM 785 N N . ASP A 1 96 ? -15.741 0.834 1.558 1.00 85.44 96 ASP A N 1
ATOM 786 C CA . ASP A 1 96 ? -17.195 0.710 1.710 1.00 85.44 96 ASP A CA 1
ATOM 787 C C . ASP A 1 96 ? -17.811 1.935 2.407 1.00 85.44 96 ASP A C 1
ATOM 789 O O . ASP A 1 96 ? -18.867 2.411 2.010 1.00 85.44 96 ASP A O 1
ATOM 793 N N . SER A 1 97 ? -17.141 2.492 3.425 1.00 81.69 97 SER A N 1
ATOM 794 C CA . SER A 1 97 ? -17.641 3.668 4.166 1.00 81.69 97 SER A CA 1
ATOM 795 C C . SER A 1 97 ? -17.505 4.989 3.393 1.00 81.69 97 SER A C 1
ATOM 797 O O . SER A 1 97 ? -18.130 5.976 3.764 1.00 81.69 97 SER A O 1
ATOM 799 N N . ASN A 1 98 ? -16.660 5.027 2.357 1.00 67.00 98 ASN A N 1
ATOM 800 C CA . ASN A 1 98 ? -16.475 6.175 1.459 1.00 67.00 98 ASN A CA 1
ATOM 801 C C . ASN A 1 98 ? -17.193 5.961 0.108 1.00 67.00 98 ASN A C 1
ATOM 803 O O . ASN A 1 98 ? -16.705 6.444 -0.921 1.00 67.00 98 ASN A O 1
ATOM 807 N N . ALA A 1 99 ? -18.240 5.132 0.077 1.00 52.62 99 ALA A N 1
ATOM 808 C CA . ALA A 1 99 ? -19.099 4.919 -1.088 1.00 52.62 99 ALA A CA 1
ATOM 809 C C . ALA A 1 99 ? -20.335 5.825 -1.029 1.00 52.62 99 ALA A C 1
ATOM 811 O O . ALA A 1 99 ? -20.838 6.063 0.093 1.00 52.62 99 ALA A O 1
#